Protein AF-A0A9E0FQK0-F1 (afdb_monomer_lite)

Secondary structure (DSSP, 8-state):
-HHHHTSPPPTTTHHHHHHHHHHHHHHHHHHHTT-HHHHHHHHHHHSPPP---HHHHHGGG--

Foldseek 3Di:
DVVVVPDDDDPVCVVLVVQLVVQLVVLVVCVVVVVVVVSVVSSCVRRPDPPPDPVVVVVVVPD

Sequence (63 aa):
VQGHVLSDFHKVEHPWVIDLLKAVAQAAPLLAVGEDDKYQTEVLRLAPADKGDTRQARTRGDT

Structure (mmCIF, N/CA/C/O backbone):
data_AF-A0A9E0FQK0-F1
#
_entry.id   AF-A0A9E0FQK0-F1
#
loop_
_atom_site.group_PDB
_atom_site.id
_atom_site.type_symbol
_atom_site.label_atom_id
_atom_site.label_alt_id
_atom_site.label_comp_id
_atom_site.label_asym_id
_atom_site.label_entity_id
_atom_site.label_seq_id
_atom_site.pdbx_PDB_ins_code
_atom_site.Cartn_x
_atom_site.Cartn_y
_atom_site.Cartn_z
_atom_site.occupancy
_atom_site.B_iso_or_equiv
_atom_site.auth_seq_id
_atom_site.auth_comp_id
_atom_site.auth_asym_id
_atom_site.auth_atom_id
_atom_site.pdbx_PDB_model_num
ATOM 1 N N . VAL A 1 1 ? 8.439 11.256 -18.597 1.00 75.56 1 VAL A N 1
ATOM 2 C CA . VAL A 1 1 ? 7.469 10.821 -17.560 1.00 75.56 1 VAL A CA 1
ATOM 3 C C . VAL A 1 1 ? 6.387 9.915 -18.141 1.00 75.56 1 VAL A C 1
ATOM 5 O O . VAL A 1 1 ? 6.344 8.770 -17.729 1.00 75.56 1 VAL A O 1
ATOM 8 N N . GLN A 1 2 ? 5.604 10.349 -19.143 1.00 85.00 2 GLN A N 1
ATOM 9 C CA . GLN A 1 2 ? 4.546 9.530 -19.783 1.00 85.00 2 GLN A CA 1
ATOM 10 C C . GLN A 1 2 ? 5.016 8.127 -20.231 1.00 85.0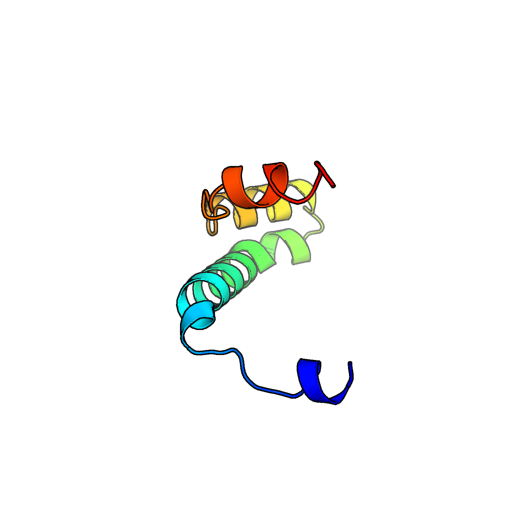0 2 GLN A C 1
ATOM 12 O O . GLN A 1 2 ? 4.410 7.136 -19.856 1.00 85.00 2 GLN A O 1
ATOM 17 N N . GLY A 1 3 ? 6.148 8.016 -20.938 1.00 90.25 3 GLY A N 1
ATOM 18 C CA . GLY A 1 3 ? 6.670 6.702 -21.354 1.00 90.25 3 GLY A CA 1
ATOM 19 C C . GLY A 1 3 ? 7.105 5.788 -20.198 1.00 90.25 3 GLY A C 1
ATOM 20 O O . GLY A 1 3 ? 6.992 4.575 -20.303 1.00 90.25 3 GLY A O 1
ATOM 21 N N . HIS A 1 4 ? 7.559 6.360 -19.078 1.00 85.44 4 HIS A N 1
ATOM 22 C CA . HIS A 1 4 ? 7.995 5.588 -17.911 1.00 85.44 4 HIS A CA 1
ATOM 23 C C . HIS A 1 4 ? 6.807 4.979 -17.158 1.00 85.44 4 HIS A C 1
ATOM 25 O O . HIS A 1 4 ? 6.857 3.812 -16.801 1.00 85.44 4 HIS A O 1
ATOM 31 N N . VAL A 1 5 ? 5.722 5.739 -16.973 1.00 91.19 5 VAL A N 1
ATOM 32 C CA . VAL A 1 5 ? 4.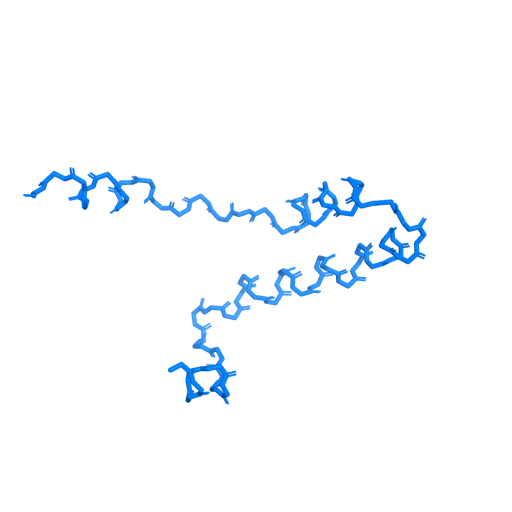532 5.268 -16.237 1.00 91.19 5 VAL A CA 1
ATOM 33 C C . VAL A 1 5 ? 3.677 4.271 -17.023 1.00 91.19 5 VAL A C 1
ATOM 35 O O . VAL A 1 5 ? 2.877 3.562 -16.430 1.00 91.19 5 VAL A O 1
ATOM 38 N N . LEU A 1 6 ? 3.832 4.226 -18.350 1.00 94.00 6 LEU A N 1
ATOM 39 C CA . LEU A 1 6 ? 3.137 3.276 -19.225 1.00 94.00 6 LEU A CA 1
ATOM 40 C C . LEU A 1 6 ? 3.945 1.995 -19.489 1.00 94.00 6 LEU A C 1
ATOM 42 O O . LEU A 1 6 ? 3.464 1.113 -20.194 1.00 94.00 6 LEU A O 1
ATOM 46 N N . SER A 1 7 ? 5.175 1.909 -18.977 1.00 92.88 7 SER A N 1
ATOM 47 C CA . SER A 1 7 ? 6.022 0.722 -19.107 1.00 92.88 7 SER A CA 1
ATOM 48 C C . SER A 1 7 ? 5.787 -0.252 -17.952 1.00 92.88 7 SER A C 1
ATOM 50 O O . SER A 1 7 ? 5.405 0.158 -16.857 1.00 92.88 7 SER A O 1
ATOM 52 N N . ASP A 1 8 ? 6.084 -1.532 -18.174 1.00 94.62 8 ASP A N 1
ATOM 53 C CA . ASP A 1 8 ? 6.079 -2.535 -17.109 1.00 94.62 8 ASP A CA 1
ATOM 54 C C . ASP A 1 8 ? 7.205 -2.306 -16.089 1.00 94.62 8 ASP A C 1
ATOM 56 O O . ASP A 1 8 ? 8.278 -1.778 -16.403 1.00 94.62 8 ASP A O 1
ATOM 60 N N . PHE A 1 9 ? 6.992 -2.796 -14.865 1.00 92.50 9 PHE A N 1
ATOM 61 C CA . PHE A 1 9 ? 8.047 -2.870 -13.859 1.00 92.50 9 PHE A CA 1
ATOM 62 C C . PHE A 1 9 ? 9.162 -3.823 -14.300 1.00 92.50 9 PHE A C 1
ATOM 64 O O . PHE A 1 9 ? 8.909 -4.924 -14.802 1.00 92.50 9 PHE A O 1
ATOM 71 N N . HIS A 1 10 ? 10.415 -3.436 -14.045 1.00 94.75 10 HIS A N 1
ATOM 72 C CA . HIS A 1 10 ? 11.555 -4.325 -14.243 1.00 94.75 10 HIS A CA 1
ATOM 73 C C . HIS A 1 10 ? 11.450 -5.538 -13.305 1.00 94.75 10 HIS A C 1
ATOM 75 O O . HIS A 1 10 ? 10.978 -5.417 -12.178 1.00 94.75 10 HIS A O 1
ATOM 81 N N . LYS A 1 11 ? 11.936 -6.709 -13.734 1.00 94.06 11 LYS A N 1
ATOM 82 C CA . LYS A 1 11 ? 11.789 -7.977 -12.987 1.00 94.06 11 LYS A CA 1
ATOM 83 C C . LYS A 1 11 ? 12.307 -7.919 -11.546 1.00 94.06 11 LYS A C 1
ATOM 85 O O . LYS A 1 11 ? 11.790 -8.614 -10.683 1.00 94.06 11 LYS A O 1
ATOM 90 N N . VAL A 1 12 ? 13.327 -7.098 -11.298 1.00 94.38 12 VAL A N 1
ATOM 91 C CA . VAL A 1 12 ? 13.914 -6.898 -9.959 1.00 94.38 12 VAL A CA 1
ATOM 92 C C . VAL A 1 12 ? 12.978 -6.159 -8.999 1.00 94.38 12 VAL A C 1
ATOM 94 O O . VAL A 1 12 ? 13.094 -6.336 -7.796 1.00 94.38 12 VAL A O 1
ATOM 97 N N . GLU A 1 13 ? 12.026 -5.390 -9.525 1.00 92.19 13 GLU A N 1
ATOM 98 C CA . GLU A 1 13 ? 11.039 -4.649 -8.736 1.00 92.19 13 GLU A CA 1
ATOM 99 C C . GLU A 1 13 ? 9.824 -5.517 -8.384 1.00 92.19 13 GLU A C 1
ATOM 101 O O . GLU A 1 13 ? 9.099 -5.234 -7.435 1.00 92.19 13 GLU A O 1
ATOM 106 N N . HIS A 1 14 ? 9.586 -6.595 -9.141 1.00 93.88 14 HIS A N 1
ATOM 107 C CA . HIS A 1 14 ? 8.393 -7.430 -8.983 1.00 93.88 14 HIS A CA 1
ATOM 108 C C . HIS A 1 14 ? 8.180 -7.931 -7.550 1.00 93.88 14 HIS A C 1
ATOM 110 O O . HIS A 1 14 ? 7.036 -7.855 -7.110 1.00 93.88 14 HIS A O 1
ATOM 116 N N . PRO A 1 15 ? 9.200 -8.397 -6.798 1.00 93.44 15 PRO A N 1
ATOM 117 C CA . PRO A 1 15 ? 8.985 -8.894 -5.441 1.00 93.44 15 PRO A CA 1
ATOM 118 C C . PRO A 1 15 ? 8.324 -7.855 -4.525 1.00 93.44 15 PRO A C 1
ATOM 120 O O . PRO A 1 15 ? 7.233 -8.101 -4.014 1.00 93.44 15 PRO A O 1
ATOM 123 N N . TRP A 1 16 ? 8.918 -6.664 -4.392 1.00 91.69 16 TRP A N 1
ATOM 124 C CA . TRP A 1 16 ? 8.387 -5.638 -3.491 1.00 91.69 16 TRP A CA 1
ATOM 125 C C . TRP A 1 16 ? 7.076 -5.037 -4.011 1.00 91.69 16 TRP A C 1
ATOM 127 O O . TRP A 1 16 ? 6.182 -4.755 -3.215 1.00 91.69 16 TRP A O 1
ATOM 137 N N . VAL A 1 17 ? 6.921 -4.875 -5.334 1.00 94.69 17 VAL A N 1
ATOM 138 C CA . VAL A 1 17 ? 5.677 -4.357 -5.934 1.00 94.69 17 VAL A CA 1
ATOM 139 C C . VAL A 1 17 ? 4.521 -5.311 -5.652 1.00 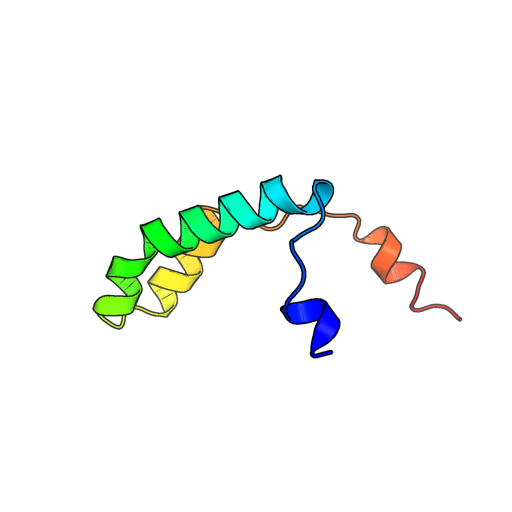94.69 17 VAL A C 1
ATOM 141 O O . VAL A 1 17 ? 3.445 -4.879 -5.245 1.00 94.69 17 VAL A O 1
ATOM 144 N N . ILE A 1 18 ? 4.729 -6.614 -5.852 1.00 95.56 18 ILE A N 1
ATOM 145 C CA . ILE A 1 18 ? 3.702 -7.633 -5.617 1.00 95.56 18 ILE A CA 1
ATOM 146 C C . ILE A 1 18 ? 3.315 -7.668 -4.138 1.00 95.56 18 ILE A C 1
ATOM 148 O O . ILE A 1 18 ? 2.123 -7.738 -3.827 1.00 95.56 18 ILE A O 1
ATOM 152 N N . ASP A 1 19 ? 4.288 -7.607 -3.231 1.00 95.81 19 ASP A N 1
ATOM 153 C CA . ASP A 1 19 ? 4.020 -7.627 -1.793 1.00 95.81 19 ASP A CA 1
ATOM 154 C C . ASP A 1 19 ? 3.273 -6.366 -1.338 1.00 95.81 19 ASP A C 1
ATOM 156 O O . ASP A 1 19 ? 2.283 -6.469 -0.608 1.00 95.81 19 ASP A O 1
ATOM 160 N N . LEU A 1 20 ? 3.640 -5.193 -1.864 1.00 96.56 20 LEU A N 1
ATOM 161 C CA . LEU A 1 20 ? 2.912 -3.947 -1.628 1.00 96.56 20 LEU A CA 1
ATOM 162 C C . LEU A 1 20 ? 1.465 -4.021 -2.134 1.00 96.56 20 LEU A C 1
ATOM 164 O O . LEU A 1 20 ? 0.537 -3.690 -1.398 1.00 96.56 20 LEU A O 1
ATOM 168 N N . LEU A 1 21 ? 1.242 -4.481 -3.369 1.00 97.62 21 LEU A N 1
ATOM 169 C CA . LEU A 1 21 ? -0.107 -4.589 -3.936 1.00 97.62 21 LEU A CA 1
ATOM 170 C C . LEU A 1 21 ? -0.984 -5.571 -3.147 1.00 97.62 21 LEU A C 1
ATOM 172 O O . LEU A 1 21 ? -2.165 -5.298 -2.924 1.00 97.62 21 LEU A O 1
ATOM 176 N N . LYS A 1 22 ? -0.416 -6.687 -2.670 1.00 98.19 22 LYS A N 1
ATOM 177 C CA . LYS A 1 22 ? -1.118 -7.624 -1.778 1.00 98.19 22 LYS A CA 1
ATOM 178 C C . LYS A 1 22 ? -1.476 -6.979 -0.441 1.00 98.19 22 LYS A C 1
ATOM 180 O O . LYS A 1 22 ? -2.588 -7.197 0.034 1.00 98.19 22 LYS A O 1
ATOM 185 N N . ALA A 1 23 ? -0.566 -6.213 0.160 1.00 98.19 23 ALA A N 1
ATOM 186 C CA . ALA A 1 23 ? -0.813 -5.510 1.417 1.00 98.19 23 ALA A CA 1
ATOM 187 C C . ALA A 1 23 ? -1.942 -4.479 1.274 1.00 98.19 23 ALA A C 1
ATOM 189 O O . ALA A 1 23 ? -2.874 -4.472 2.076 1.00 98.19 23 ALA A O 1
ATOM 190 N N . VAL A 1 24 ? -1.913 -3.677 0.205 1.00 98.25 24 VAL A N 1
ATOM 191 C CA . VAL A 1 24 ? -2.976 -2.715 -0.129 1.00 98.25 24 VAL A CA 1
ATOM 192 C C . VAL A 1 24 ? -4.319 -3.422 -0.299 1.00 98.25 24 VAL A C 1
ATOM 194 O O . VAL A 1 24 ? -5.314 -2.997 0.285 1.00 98.25 24 VAL A O 1
ATOM 197 N N . ALA A 1 25 ? -4.355 -4.527 -1.047 1.00 98.50 25 ALA A N 1
ATOM 198 C CA . ALA A 1 25 ? -5.584 -5.288 -1.257 1.00 98.50 25 ALA A CA 1
ATOM 199 C C . ALA A 1 25 ? -6.144 -5.881 0.050 1.00 98.50 25 ALA A C 1
ATOM 201 O O . ALA A 1 25 ? -7.353 -5.849 0.265 1.00 98.50 25 ALA A O 1
ATOM 202 N N . GLN A 1 26 ? -5.282 -6.391 0.936 1.00 98.31 26 GLN A N 1
ATOM 203 C CA . GLN A 1 26 ? -5.688 -6.933 2.239 1.00 98.31 26 GLN A CA 1
ATOM 204 C C . GLN A 1 26 ? -6.205 -5.847 3.191 1.00 98.31 26 GLN A C 1
ATOM 206 O O . GLN A 1 26 ? -7.176 -6.079 3.908 1.00 98.31 26 GLN A O 1
ATOM 211 N N . ALA A 1 27 ? -5.590 -4.662 3.181 1.00 98.44 27 ALA A N 1
ATOM 212 C CA . ALA A 1 27 ? -5.973 -3.543 4.038 1.00 98.44 27 ALA A CA 1
ATOM 213 C C . ALA A 1 27 ? -7.141 -2.708 3.476 1.00 98.44 27 ALA A C 1
ATOM 215 O O . ALA A 1 27 ? -7.725 -1.912 4.209 1.00 98.44 27 ALA A O 1
ATOM 216 N N . ALA A 1 28 ? -7.529 -2.898 2.208 1.00 98.44 28 ALA A N 1
ATOM 217 C CA . ALA A 1 28 ? -8.581 -2.133 1.532 1.00 98.44 28 ALA A CA 1
ATOM 218 C C . ALA A 1 28 ? -9.912 -1.989 2.310 1.00 98.44 28 ALA A C 1
ATOM 220 O O . ALA A 1 28 ? -10.506 -0.910 2.237 1.00 98.44 28 ALA A O 1
ATOM 221 N N . PRO A 1 29 ? -10.393 -2.984 3.091 1.00 98.44 29 PRO A N 1
ATOM 222 C CA . PRO A 1 29 ? -11.594 -2.808 3.907 1.00 98.44 29 PRO A CA 1
ATOM 223 C C . PRO A 1 29 ? -11.488 -1.677 4.939 1.00 98.44 29 PRO A C 1
ATOM 225 O O . PRO A 1 29 ? -12.492 -1.025 5.202 1.00 98.44 29 PRO A O 1
ATOM 228 N N . LEU A 1 30 ? -10.295 -1.414 5.491 1.00 98.44 30 LEU A N 1
ATOM 229 C CA . LEU A 1 30 ? -10.057 -0.312 6.436 1.00 98.44 30 LEU A CA 1
ATOM 230 C C . LEU A 1 30 ? -10.246 1.046 5.751 1.00 98.44 30 LEU A C 1
ATOM 232 O O . LEU A 1 30 ? -10.905 1.929 6.294 1.00 98.44 30 LEU A O 1
ATOM 236 N N . LEU A 1 31 ? -9.743 1.178 4.522 1.00 96.94 31 LEU A N 1
ATOM 237 C CA . LEU A 1 31 ? -9.922 2.386 3.717 1.00 96.94 31 LEU A CA 1
ATOM 238 C C . LEU A 1 31 ? -11.402 2.616 3.371 1.00 96.94 31 LEU A C 1
ATOM 240 O O . LEU A 1 31 ? -11.892 3.738 3.435 1.00 96.94 31 LEU A O 1
ATOM 244 N N . ALA A 1 32 ? -12.142 1.547 3.059 1.00 98.19 32 ALA A N 1
ATOM 245 C CA . ALA A 1 32 ? -13.566 1.636 2.731 1.00 98.19 32 ALA A CA 1
ATOM 246 C C . ALA A 1 32 ? -14.437 2.145 3.896 1.00 98.19 32 ALA A C 1
ATOM 248 O O . ALA A 1 32 ? -15.507 2.703 3.656 1.00 98.19 32 ALA A O 1
ATOM 249 N N . VAL A 1 33 ? -13.988 1.967 5.143 1.00 98.31 33 VAL A N 1
ATOM 250 C CA . VAL A 1 33 ? -14.676 2.462 6.348 1.00 98.31 33 VAL A CA 1
ATOM 251 C C . VAL A 1 33 ? -14.077 3.764 6.902 1.00 98.31 33 VAL A C 1
ATOM 253 O O . VAL A 1 33 ? -14.522 4.228 7.949 1.00 98.31 33 VAL A O 1
ATOM 256 N N . GLY A 1 34 ? -13.106 4.370 6.206 1.00 98.06 34 GLY A N 1
ATOM 257 C CA . GLY A 1 34 ? -12.479 5.646 6.583 1.00 98.06 34 GLY A CA 1
ATOM 258 C C . GLY A 1 34 ? -11.443 5.549 7.708 1.00 98.06 34 GLY A C 1
ATOM 259 O O . GLY A 1 34 ? -11.154 6.541 8.372 1.00 98.06 34 GLY A O 1
ATOM 260 N N . GLU A 1 35 ? -10.903 4.358 7.961 1.00 98.50 35 GLU A N 1
ATOM 261 C CA . GLU A 1 35 ? -9.916 4.100 9.016 1.00 98.50 35 GLU A CA 1
ATOM 262 C C . GLU A 1 35 ? -8.481 4.249 8.479 1.00 98.50 35 GLU A C 1
ATOM 264 O O . GLU A 1 35 ? -7.705 3.288 8.440 1.00 98.50 35 GLU A O 1
ATOM 269 N N . ASP A 1 36 ? -8.129 5.462 8.050 1.00 97.81 36 ASP A N 1
ATOM 270 C CA . ASP A 1 36 ? -6.894 5.760 7.308 1.00 97.81 36 ASP A CA 1
ATOM 271 C C . ASP A 1 36 ? -5.611 5.432 8.098 1.00 97.81 36 ASP A C 1
ATOM 273 O O . ASP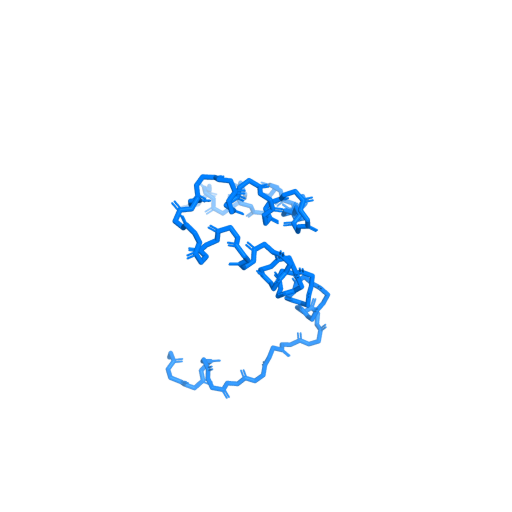 A 1 36 ? -4.697 4.794 7.567 1.00 97.81 36 ASP A O 1
ATOM 277 N N . ASP A 1 37 ? -5.561 5.776 9.390 1.00 98.12 37 ASP A N 1
ATOM 278 C CA . ASP A 1 37 ? -4.406 5.492 10.259 1.00 98.12 37 ASP A CA 1
ATOM 279 C C . ASP A 1 37 ? -4.176 3.981 10.428 1.00 98.12 37 ASP A C 1
ATOM 281 O O . ASP A 1 37 ? -3.038 3.490 10.426 1.00 98.12 37 ASP A O 1
ATOM 285 N N . LYS A 1 38 ? -5.270 3.214 10.546 1.00 97.94 38 LYS A N 1
ATOM 286 C CA . LYS A 1 38 ? -5.210 1.750 10.644 1.00 97.94 38 LYS A CA 1
ATOM 287 C C . LYS A 1 38 ? -4.805 1.142 9.311 1.00 97.94 38 LYS A C 1
ATOM 289 O O . LYS A 1 38 ? -3.981 0.233 9.302 1.00 97.94 38 LYS A O 1
ATOM 294 N N . TYR A 1 39 ? -5.338 1.653 8.201 1.00 98.38 39 TYR A N 1
ATOM 295 C CA . TYR A 1 39 ? -4.945 1.238 6.857 1.00 98.38 39 TYR A CA 1
ATOM 296 C C . TYR A 1 39 ? -3.438 1.416 6.646 1.00 98.38 39 TYR A C 1
ATOM 298 O O . TYR A 1 39 ? -2.753 0.461 6.283 1.00 98.38 39 TYR A O 1
ATOM 306 N N . GLN A 1 40 ? -2.901 2.603 6.942 1.00 97.38 40 GLN A N 1
ATOM 307 C CA . GLN A 1 40 ? -1.473 2.878 6.793 1.00 97.38 40 GLN A CA 1
ATOM 308 C C . GLN A 1 40 ? -0.622 1.946 7.666 1.00 97.38 40 GLN A C 1
ATOM 310 O O . GLN A 1 40 ? 0.369 1.383 7.192 1.00 97.38 40 GLN A O 1
ATOM 315 N N . THR A 1 41 ? -1.019 1.763 8.929 1.00 97.75 41 THR A N 1
ATOM 316 C CA . THR A 1 41 ? -0.331 0.862 9.864 1.00 97.75 41 THR A CA 1
ATOM 317 C C . THR A 1 41 ? -0.311 -0.573 9.339 1.00 97.75 41 THR A C 1
ATOM 319 O O . THR A 1 41 ? 0.726 -1.237 9.376 1.00 97.75 41 THR A O 1
ATOM 322 N N . GLU A 1 42 ? -1.439 -1.045 8.812 1.00 97.75 42 GLU A N 1
ATOM 323 C CA . GLU A 1 42 ? -1.588 -2.412 8.328 1.00 97.75 42 GLU A CA 1
ATOM 324 C C . GLU A 1 42 ? -0.800 -2.661 7.037 1.00 97.75 42 GLU A C 1
ATOM 326 O O . GLU A 1 42 ? -0.108 -3.674 6.930 1.00 97.75 42 GLU A O 1
ATOM 331 N N . VAL A 1 43 ? -0.811 -1.715 6.091 1.00 97.38 43 VAL A N 1
ATOM 332 C CA . VAL A 1 43 ? 0.008 -1.805 4.872 1.00 97.38 43 VAL A CA 1
ATOM 333 C C . VAL A 1 43 ? 1.494 -1.882 5.223 1.00 97.38 43 VAL A C 1
ATOM 335 O O . VAL A 1 43 ? 2.187 -2.758 4.710 1.00 97.38 43 VAL A O 1
ATOM 338 N N . LEU A 1 44 ? 1.984 -1.032 6.134 1.00 95.62 44 LEU A N 1
ATOM 339 C CA . LEU A 1 44 ? 3.389 -1.052 6.562 1.00 95.62 44 LEU A CA 1
ATOM 340 C C . LEU A 1 44 ? 3.763 -2.357 7.280 1.00 95.62 44 LEU A C 1
ATOM 342 O O . LEU A 1 44 ? 4.882 -2.847 7.136 1.00 95.62 44 LEU A O 1
ATOM 346 N N . ARG A 1 45 ? 2.836 -2.925 8.059 1.00 96.00 45 ARG A N 1
ATOM 347 C CA . ARG A 1 45 ? 3.035 -4.205 8.748 1.00 96.00 45 ARG A CA 1
ATOM 348 C C . ARG A 1 45 ? 3.131 -5.375 7.765 1.00 96.00 45 ARG A C 1
ATOM 350 O O . ARG A 1 45 ? 3.917 -6.291 7.997 1.00 96.00 45 ARG A O 1
ATOM 357 N N . LEU A 1 46 ? 2.315 -5.362 6.709 1.00 96.00 46 LEU A N 1
ATOM 358 C CA . LEU A 1 46 ? 2.225 -6.430 5.706 1.00 96.00 46 LEU A CA 1
ATOM 359 C C . LEU A 1 46 ? 3.311 -6.339 4.624 1.00 96.00 46 LEU A C 1
ATOM 361 O O . LEU A 1 46 ? 3.784 -7.372 4.161 1.00 96.00 46 LEU A O 1
ATOM 365 N N . ALA A 1 47 ? 3.711 -5.126 4.244 1.00 94.50 47 ALA A N 1
ATOM 366 C CA . ALA A 1 47 ? 4.770 -4.848 3.279 1.00 94.50 47 ALA A CA 1
ATOM 367 C C . ALA A 1 47 ? 5.798 -3.886 3.902 1.00 94.50 47 ALA A C 1
ATOM 369 O O . ALA A 1 47 ? 5.835 -2.698 3.561 1.00 94.50 47 ALA A O 1
ATOM 370 N N . PRO A 1 48 ? 6.616 -4.363 4.860 1.00 88.06 48 PRO A N 1
ATOM 371 C CA . PRO A 1 48 ? 7.641 -3.535 5.469 1.00 88.06 48 PRO A CA 1
ATOM 372 C C . PRO A 1 48 ? 8.658 -3.114 4.411 1.00 88.06 48 PRO A C 1
ATOM 374 O O . PRO A 1 48 ? 9.080 -3.920 3.583 1.00 88.06 48 PRO A O 1
ATOM 377 N N . ALA A 1 49 ? 9.074 -1.849 4.458 1.00 81.25 49 ALA A N 1
ATOM 378 C CA . ALA A 1 49 ? 10.134 -1.369 3.587 1.00 81.25 49 ALA A CA 1
ATOM 379 C C . ALA A 1 49 ? 11.393 -2.220 3.793 1.00 81.25 49 ALA A C 1
ATOM 381 O O . ALA A 1 49 ? 11.843 -2.417 4.930 1.00 81.25 49 ALA A O 1
ATOM 382 N N . ASP A 1 50 ? 11.969 -2.694 2.689 1.00 72.94 50 ASP A N 1
ATOM 383 C CA . ASP A 1 50 ? 13.276 -3.324 2.733 1.00 72.94 50 ASP A CA 1
ATOM 384 C C . ASP A 1 50 ? 14.258 -2.356 3.388 1.00 72.94 50 ASP A C 1
ATOM 386 O O . ASP A 1 50 ? 14.285 -1.155 3.098 1.00 72.94 50 ASP A O 1
ATOM 390 N N . LYS A 1 51 ? 15.103 -2.883 4.274 1.00 62.34 51 LYS A N 1
ATOM 391 C CA . LYS A 1 51 ? 16.221 -2.131 4.856 1.00 62.34 51 LYS A CA 1
ATOM 392 C C . LYS A 1 51 ? 17.327 -1.987 3.801 1.00 62.34 51 LYS A C 1
ATOM 394 O O . LYS A 1 51 ? 18.447 -2.445 4.000 1.00 62.34 51 LYS A O 1
ATOM 399 N N . GLY A 1 52 ? 16.988 -1.409 2.651 1.00 55.38 52 GLY A N 1
ATOM 400 C CA . GLY A 1 52 ? 17.897 -1.104 1.557 1.00 55.38 52 GLY A CA 1
ATOM 401 C C . GLY A 1 52 ? 18.903 -0.038 1.982 1.00 55.38 52 GLY A C 1
ATOM 402 O O . GLY A 1 52 ? 18.547 0.971 2.585 1.00 55.38 52 GLY A O 1
ATOM 403 N N . ASP A 1 53 ? 20.171 -0.321 1.702 1.00 55.09 53 ASP A N 1
ATOM 404 C CA . ASP A 1 53 ? 21.393 0.278 2.235 1.00 55.09 53 ASP A CA 1
ATOM 405 C C . ASP A 1 53 ? 21.369 1.810 2.446 1.00 55.09 53 ASP A C 1
ATOM 407 O O . ASP A 1 53 ? 21.578 2.611 1.530 1.00 55.09 53 ASP A O 1
ATOM 411 N N . THR 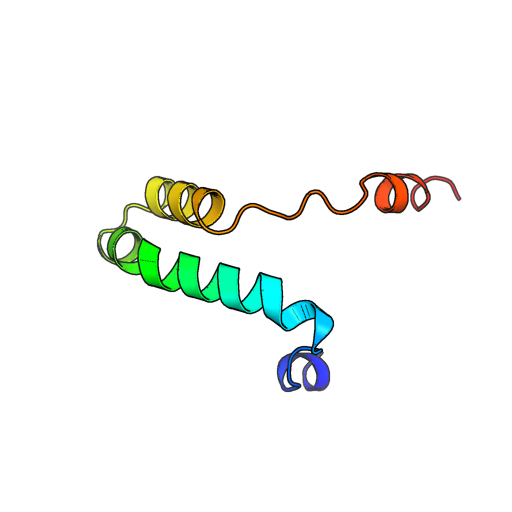A 1 54 ? 21.221 2.229 3.706 1.00 54.41 54 THR A N 1
ATOM 412 C CA . THR A 1 54 ? 21.362 3.631 4.135 1.00 54.41 54 THR A CA 1
ATOM 413 C C . THR A 1 54 ? 22.747 4.219 3.821 1.00 54.41 54 THR A C 1
ATOM 415 O O . THR A 1 54 ? 22.909 5.442 3.886 1.00 54.41 54 THR A O 1
ATOM 418 N N . ARG A 1 55 ? 23.749 3.405 3.433 1.00 53.19 55 ARG A N 1
ATOM 419 C CA . ARG A 1 55 ? 25.045 3.913 2.951 1.00 53.19 55 ARG A CA 1
ATOM 420 C C . ARG A 1 55 ? 24.934 4.662 1.630 1.00 53.19 55 ARG A C 1
ATOM 422 O O . ARG A 1 55 ? 25.551 5.715 1.517 1.00 53.19 55 ARG A O 1
ATOM 429 N N . GLN A 1 56 ? 24.131 4.208 0.665 1.00 50.97 56 GLN A N 1
ATOM 430 C CA . GLN A 1 56 ? 24.070 4.852 -0.658 1.00 50.97 56 GLN A CA 1
ATOM 431 C C . GLN A 1 56 ? 23.391 6.233 -0.634 1.00 50.97 56 GLN A C 1
ATOM 433 O O . GLN A 1 56 ? 23.667 7.074 -1.492 1.00 50.97 56 GLN A O 1
ATOM 438 N N . ALA A 1 57 ? 22.534 6.480 0.362 1.00 51.78 57 ALA A N 1
ATOM 439 C CA . ALA A 1 57 ? 21.947 7.793 0.627 1.00 51.78 57 ALA A CA 1
ATOM 440 C C . ALA A 1 57 ? 22.939 8.756 1.311 1.00 51.78 57 ALA A C 1
ATOM 442 O O . ALA A 1 57 ? 22.867 9.960 1.085 1.00 51.78 57 ALA A O 1
ATOM 443 N N . ARG A 1 58 ? 23.897 8.245 2.103 1.00 54.28 58 ARG A N 1
ATOM 444 C CA . ARG A 1 58 ? 24.931 9.062 2.768 1.00 54.28 58 ARG A CA 1
ATOM 445 C C . ARG A 1 58 ? 26.080 9.464 1.841 1.00 54.28 58 ARG A C 1
ATOM 447 O O . ARG A 1 58 ? 26.588 10.566 1.979 1.00 54.28 58 ARG A O 1
ATOM 454 N N . THR A 1 59 ? 26.469 8.624 0.881 1.00 53.19 59 THR A N 1
ATOM 455 C CA . THR A 1 59 ? 27.592 8.924 -0.036 1.00 53.19 59 THR A CA 1
ATOM 456 C C . THR A 1 59 ? 27.250 9.980 -1.096 1.00 53.19 59 THR A C 1
ATOM 458 O O . THR A 1 59 ? 28.145 10.550 -1.702 1.00 53.19 59 THR A O 1
ATOM 461 N N . ARG A 1 60 ? 25.962 10.268 -1.324 1.00 51.19 60 ARG A N 1
ATOM 462 C CA . ARG A 1 60 ? 25.494 11.254 -2.318 1.00 51.19 60 ARG A CA 1
ATOM 463 C C . ARG A 1 60 ? 25.273 12.667 -1.759 1.00 51.19 60 ARG A C 1
ATOM 465 O O . ARG A 1 60 ? 24.848 13.535 -2.510 1.00 51.19 60 ARG A O 1
ATOM 472 N N . GLY A 1 61 ? 25.509 12.871 -0.462 1.00 51.97 61 GLY A N 1
ATOM 473 C CA . GLY A 1 61 ? 25.373 14.164 0.220 1.00 51.97 61 GLY A CA 1
ATOM 474 C C . GLY A 1 61 ? 26.703 14.849 0.550 1.00 51.97 61 GLY A C 1
ATOM 475 O O . GLY A 1 61 ? 26.687 15.827 1.287 1.00 51.97 61 GLY A O 1
ATOM 476 N N . ASP A 1 62 ? 27.826 14.322 0.052 1.00 52.53 62 ASP A N 1
ATOM 477 C CA . ASP A 1 62 ? 29.179 14.843 0.287 1.00 52.53 62 ASP A CA 1
ATOM 478 C C . ASP A 1 62 ? 29.937 14.980 -1.048 1.00 52.53 62 ASP A C 1
ATOM 480 O O . ASP A 1 62 ? 30.857 14.224 -1.358 1.00 52.53 62 ASP A O 1
ATOM 484 N N . THR A 1 63 ? 29.453 15.869 -1.919 1.00 44.22 63 THR A N 1
ATOM 485 C CA . THR A 1 63 ? 30.180 16.517 -3.032 1.00 44.22 63 THR A CA 1
ATOM 486 C C . THR A 1 63 ? 29.419 17.783 -3.413 1.00 44.22 63 THR A C 1
ATOM 488 O O . THR A 1 63 ? 30.080 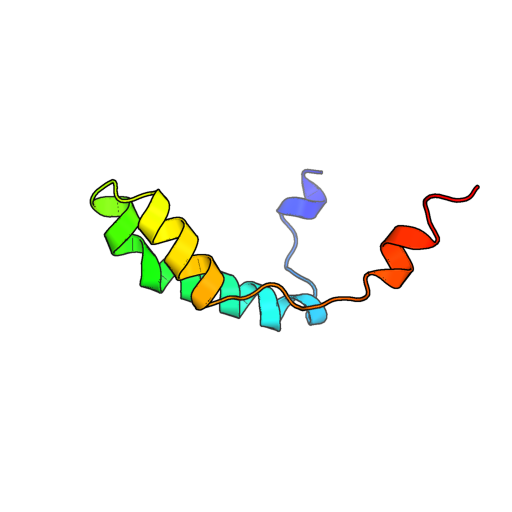18.781 -3.769 1.00 44.22 63 THR A O 1
#

Radius of gyration: 15.71 Å; chains: 1; bounding box: 45×25×32 Å

pLDDT: mean 85.85, std 17.51, range [44.22, 98.5]